Protein AF-A0A520HKD4-F1 (afdb_monomer_lite)

Sequence (124 aa):
VADKKALAEKKAAAAEKAIADKEAAEEKRIARANPERIWVQVAGGATESDLPKAWKAVKAKAPTVFAARSGWTTPLRATNRVLTGPFKTDAEARSFVNQLAKGGVSAFTFTSEPGQSVTRLPAK

Radius of gyration: 18.23 Å; chains: 1; bounding box: 62×30×32 Å

Foldseek 3Di:
DVVVVVVVVVVVVVVVVVVVVVLVVVLVVQLVVDAWFKWKFQFKAQDLVCQLVSVVVLCVLQVVLCVPWFWKWADDPRIITIIIDGDPDPVVRVVSQVSSVVSVTHMGMDTDHRSGPIGGNDND

Secondary structure (DSSP, 8-state):
-HHHHHHHHHHHHHHHHHHHHHHHHHHHHHHHH--SEEEEEEEEESSTTHHHHHHHHHHHHSHHHHTTPPEEEEEETTEEEEEEEEESSHHHHHHHHHHHHHTT---EEEEEPTT---EEP---

Structure (mmCIF, N/CA/C/O backbone):
data_AF-A0A520HKD4-F1
#
_entry.id   AF-A0A520HKD4-F1
#
loop_
_atom_site.group_PDB
_atom_site.id
_atom_site.type_symbol
_atom_site.label_atom_id
_atom_site.label_alt_id
_atom_site.label_comp_id
_atom_site.label_asym_id
_atom_site.label_entity_id
_atom_site.label_seq_id
_atom_site.pdbx_PDB_ins_code
_atom_site.Cartn_x
_atom_site.Cartn_y
_atom_site.Cartn_z
_atom_site.occupancy
_atom_site.B_iso_or_equiv
_atom_site.auth_seq_id
_atom_site.auth_comp_id
_atom_site.auth_asym_id
_atom_site.auth_atom_id
_atom_site.pdbx_PDB_model_num
ATOM 1 N N . VAL A 1 1 ? 49.878 0.198 -14.078 1.00 50.69 1 VAL A N 1
ATOM 2 C CA . VAL A 1 1 ? 48.624 0.851 -13.607 1.00 50.69 1 VAL A CA 1
ATOM 3 C C . VAL A 1 1 ? 47.363 0.236 -14.240 1.00 50.69 1 VAL A C 1
ATOM 5 O O . VAL A 1 1 ? 46.326 0.250 -13.594 1.00 50.69 1 VAL A O 1
ATOM 8 N N . ALA A 1 2 ? 47.444 -0.381 -15.429 1.00 54.50 2 ALA A N 1
ATOM 9 C CA . ALA A 1 2 ? 46.310 -1.038 -16.101 1.00 54.50 2 ALA A CA 1
ATOM 10 C C . ALA A 1 2 ? 45.731 -2.267 -15.355 1.00 54.50 2 ALA A C 1
ATOM 12 O O . ALA A 1 2 ? 44.514 -2.404 -15.257 1.00 54.50 2 ALA A O 1
ATOM 13 N N . ASP A 1 3 ? 46.580 -3.094 -14.737 1.00 55.31 3 ASP A N 1
ATOM 14 C CA . ASP A 1 3 ? 46.161 -4.331 -14.049 1.00 55.31 3 ASP A CA 1
ATOM 15 C C . ASP A 1 3 ? 45.226 -4.115 -12.845 1.00 55.31 3 ASP A C 1
ATOM 17 O O . ASP A 1 3 ? 44.273 -4.863 -12.629 1.00 55.31 3 ASP A O 1
ATOM 21 N N . LYS A 1 4 ? 45.436 -3.040 -12.073 1.00 56.12 4 LYS A N 1
ATOM 22 C CA . LYS A 1 4 ? 44.601 -2.733 -10.897 1.00 56.12 4 LYS A CA 1
ATOM 23 C C . LYS A 1 4 ? 43.184 -2.285 -11.272 1.00 56.12 4 LYS A C 1
ATOM 25 O O . LYS A 1 4 ? 42.269 -2.466 -10.473 1.00 56.12 4 LYS A O 1
ATOM 30 N N . LYS A 1 5 ? 42.992 -1.721 -12.469 1.00 57.16 5 LYS A N 1
ATOM 31 C CA . LYS A 1 5 ? 41.690 -1.219 -12.934 1.00 57.16 5 LYS A CA 1
ATOM 32 C C . LYS A 1 5 ? 40.796 -2.364 -13.429 1.00 57.16 5 LYS A C 1
ATOM 34 O O . LYS A 1 5 ? 39.645 -2.462 -13.015 1.00 57.16 5 LYS A O 1
ATOM 39 N N . ALA A 1 6 ? 41.371 -3.309 -14.177 1.00 61.00 6 ALA A N 1
ATOM 40 C CA . ALA A 1 6 ? 40.668 -4.505 -14.651 1.00 61.00 6 ALA A CA 1
ATOM 41 C C . ALA A 1 6 ? 40.207 -5.429 -13.505 1.00 61.00 6 ALA A C 1
ATOM 43 O O . ALA A 1 6 ? 39.146 -6.055 -13.578 1.00 61.00 6 ALA A O 1
ATOM 44 N N . LEU A 1 7 ? 40.981 -5.498 -12.416 1.00 59.69 7 LEU A N 1
ATOM 45 C CA . LEU A 1 7 ? 40.635 -6.308 -11.247 1.00 59.69 7 LEU A CA 1
ATOM 46 C C . LEU A 1 7 ? 39.501 -5.686 -10.412 1.00 59.69 7 LEU A C 1
ATOM 48 O O . LEU A 1 7 ? 38.710 -6.417 -9.817 1.00 59.69 7 LEU A O 1
ATOM 52 N N . ALA A 1 8 ? 39.389 -4.353 -10.396 1.00 60.97 8 ALA A N 1
ATOM 53 C CA . ALA A 1 8 ? 38.316 -3.633 -9.711 1.00 60.97 8 ALA A CA 1
ATOM 54 C C . ALA A 1 8 ? 36.965 -3.771 -10.439 1.00 60.97 8 ALA A C 1
ATOM 56 O O . ALA A 1 8 ? 35.954 -4.039 -9.792 1.00 60.97 8 ALA A O 1
ATOM 57 N N . GLU A 1 9 ? 36.951 -3.692 -11.774 1.00 61.50 9 GLU A N 1
ATOM 58 C CA . GLU A 1 9 ? 35.735 -3.874 -12.586 1.00 61.50 9 GLU A CA 1
ATOM 59 C C . GLU A 1 9 ? 35.178 -5.304 -12.496 1.00 61.50 9 GLU A C 1
ATOM 61 O O . GLU A 1 9 ? 33.974 -5.493 -12.316 1.00 61.50 9 GLU A O 1
ATOM 66 N N . LYS A 1 10 ? 36.042 -6.330 -12.501 1.00 65.00 10 LYS A N 1
ATOM 67 C CA . LYS A 1 10 ? 35.604 -7.721 -12.276 1.00 65.00 10 LYS A CA 1
ATOM 68 C C . LYS A 1 10 ? 35.019 -7.943 -10.880 1.00 65.00 10 LYS A C 1
ATOM 70 O O . LYS A 1 10 ? 34.08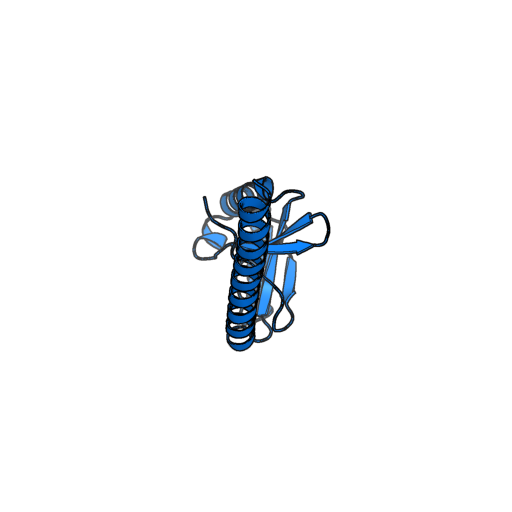2 -8.726 -10.732 1.00 65.00 10 LYS A O 1
ATOM 75 N N . LYS A 1 11 ? 35.547 -7.265 -9.856 1.00 62.56 11 LYS A N 1
ATOM 76 C CA . LYS A 1 11 ? 35.041 -7.377 -8.479 1.00 62.56 11 LYS A CA 1
ATOM 77 C C . LYS A 1 11 ? 33.708 -6.652 -8.290 1.00 62.56 11 LYS A C 1
ATOM 79 O O . LYS A 1 11 ? 32.849 -7.180 -7.592 1.00 62.56 11 LYS A O 1
ATOM 84 N N . ALA A 1 12 ? 33.519 -5.502 -8.939 1.00 62.25 12 ALA A N 1
ATOM 85 C CA . ALA A 1 12 ? 32.247 -4.782 -8.949 1.00 62.25 12 ALA A CA 1
ATOM 86 C C . ALA A 1 12 ? 31.152 -5.597 -9.655 1.00 62.25 12 ALA A C 1
ATOM 88 O O . ALA A 1 12 ? 30.104 -5.837 -9.067 1.00 62.25 12 ALA A O 1
ATOM 89 N N . ALA A 1 13 ? 31.437 -6.152 -10.838 1.00 63.12 13 ALA A N 1
ATOM 90 C CA . ALA A 1 13 ? 30.489 -6.998 -11.567 1.00 63.12 13 ALA A CA 1
ATOM 91 C C . ALA A 1 13 ? 30.135 -8.303 -10.822 1.00 63.12 13 ALA A C 1
ATOM 93 O O . ALA A 1 13 ? 29.005 -8.786 -10.904 1.00 63.12 13 ALA A O 1
ATOM 94 N N . ALA A 1 14 ? 31.084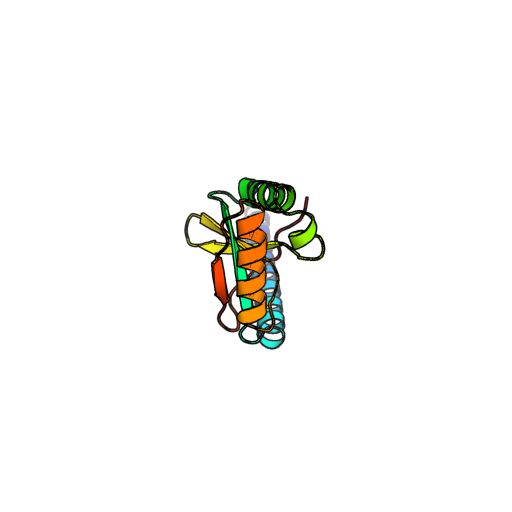 -8.886 -10.079 1.00 62.47 14 ALA A N 1
ATOM 95 C CA . ALA A 1 14 ? 30.833 -10.061 -9.243 1.00 62.47 14 ALA A CA 1
ATOM 96 C C . ALA A 1 14 ? 30.017 -9.725 -7.983 1.00 62.47 14 ALA A C 1
ATOM 98 O O . ALA A 1 14 ? 29.164 -10.516 -7.586 1.00 62.47 14 ALA A O 1
ATOM 99 N N . ALA A 1 15 ? 30.245 -8.557 -7.374 1.00 61.72 15 ALA A N 1
ATOM 100 C CA . ALA A 1 15 ? 29.448 -8.079 -6.249 1.00 61.72 15 ALA A CA 1
ATOM 101 C C . ALA A 1 15 ? 28.010 -7.760 -6.681 1.00 61.72 15 ALA A C 1
ATOM 103 O O . ALA A 1 15 ? 27.074 -8.181 -6.014 1.00 61.72 15 ALA A O 1
ATOM 104 N N . GLU A 1 16 ? 27.826 -7.114 -7.832 1.00 57.91 16 GLU A N 1
ATOM 105 C CA . GLU A 1 16 ? 26.507 -6.784 -8.380 1.00 57.91 16 GLU A CA 1
ATOM 106 C C . GLU A 1 16 ? 25.713 -8.046 -8.751 1.00 57.91 16 GLU A C 1
ATOM 108 O O . GLU A 1 16 ? 24.546 -8.173 -8.391 1.00 57.91 16 GLU A O 1
ATOM 113 N N . LYS A 1 17 ? 26.366 -9.052 -9.354 1.00 59.06 17 LYS A N 1
ATOM 114 C CA . LYS A 1 17 ? 25.752 -10.370 -9.599 1.00 59.06 17 LYS A CA 1
ATOM 115 C C . LYS A 1 17 ? 25.420 -11.122 -8.312 1.00 59.06 17 LYS A C 1
ATOM 117 O O . LYS A 1 17 ? 24.398 -11.791 -8.269 1.00 59.06 17 LYS A O 1
ATOM 122 N N . ALA A 1 18 ? 26.250 -11.031 -7.274 1.00 61.75 18 ALA A N 1
ATOM 123 C CA . ALA A 1 18 ? 25.981 -11.685 -5.993 1.00 61.75 18 ALA A CA 1
ATOM 124 C C . ALA A 1 18 ? 24.855 -10.997 -5.204 1.00 61.75 18 ALA A C 1
ATOM 126 O O . ALA A 1 18 ? 24.135 -11.666 -4.467 1.00 61.75 18 ALA A O 1
ATOM 127 N N . ILE A 1 19 ? 24.695 -9.680 -5.354 1.00 59.75 19 ILE A N 1
ATOM 128 C CA . ILE A 1 19 ? 23.571 -8.930 -4.785 1.00 59.75 19 ILE A CA 1
ATOM 129 C C . ILE A 1 19 ? 22.297 -9.283 -5.556 1.00 59.75 19 ILE A C 1
ATOM 131 O O . ILE A 1 19 ? 21.342 -9.722 -4.930 1.00 59.75 19 ILE A O 1
ATOM 135 N N . ALA A 1 20 ? 22.327 -9.256 -6.890 1.00 57.41 20 ALA A N 1
ATOM 136 C CA . ALA A 1 20 ? 21.191 -9.640 -7.725 1.00 57.41 20 ALA A CA 1
ATOM 137 C C . ALA A 1 20 ? 20.770 -11.112 -7.541 1.00 57.41 20 ALA A C 1
ATOM 139 O O . ALA A 1 20 ? 19.582 -11.410 -7.521 1.00 57.41 20 ALA A O 1
ATOM 140 N N . ASP A 1 21 ? 21.712 -12.044 -7.367 1.00 56.53 21 ASP A N 1
ATOM 141 C CA . ASP A 1 21 ? 21.402 -13.459 -7.112 1.00 56.53 21 ASP A CA 1
ATOM 142 C C . ASP A 1 21 ? 20.850 -13.676 -5.697 1.00 56.53 21 ASP A C 1
ATOM 144 O O . ASP A 1 21 ? 19.920 -14.456 -5.509 1.00 56.53 21 ASP A O 1
ATOM 148 N N . LYS A 1 22 ? 21.341 -12.926 -4.701 1.00 56.41 22 LYS A N 1
ATOM 149 C CA . LYS A 1 22 ? 20.747 -12.925 -3.358 1.00 56.41 22 LYS A CA 1
ATOM 150 C 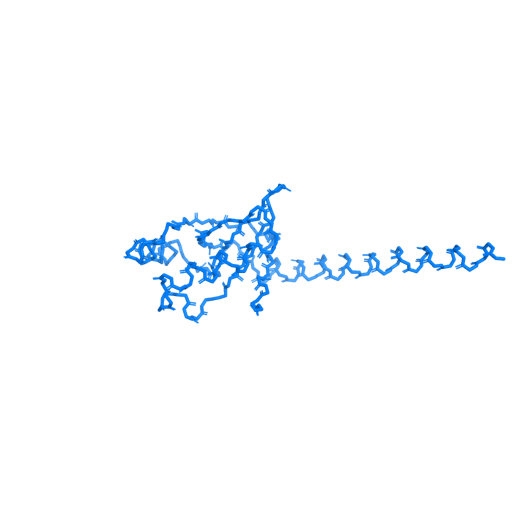C . LYS A 1 22 ? 19.361 -12.299 -3.345 1.00 56.41 22 LYS A C 1
ATOM 152 O O . LYS A 1 22 ? 18.486 -12.846 -2.685 1.00 56.41 22 LYS A O 1
ATOM 157 N N . GLU A 1 23 ? 19.144 -11.213 -4.075 1.00 54.97 23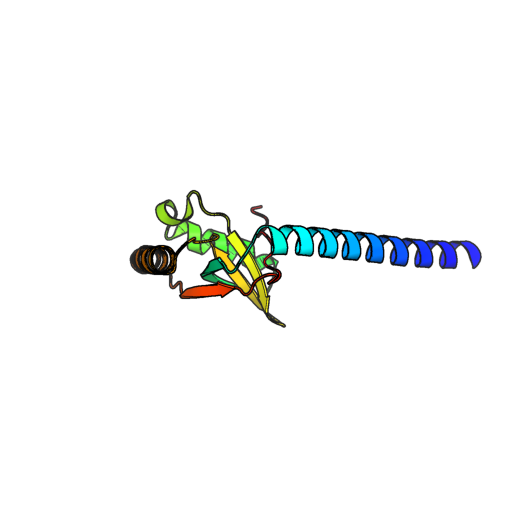 GLU A N 1
ATOM 158 C CA . GLU A 1 23 ? 17.831 -10.585 -4.223 1.00 54.97 23 GLU A CA 1
ATOM 159 C C . GLU A 1 23 ? 16.864 -11.500 -4.976 1.00 54.97 23 GLU A C 1
ATOM 161 O O . GLU A 1 23 ? 15.747 -11.683 -4.515 1.00 54.97 23 GLU A O 1
ATOM 166 N N . ALA A 1 24 ? 17.311 -12.193 -6.026 1.00 54.00 24 ALA A N 1
ATOM 167 C CA . ALA A 1 24 ? 16.497 -13.153 -6.770 1.00 54.00 24 ALA A CA 1
ATOM 168 C C . ALA A 1 24 ? 16.220 -14.448 -5.983 1.00 54.00 24 ALA A C 1
ATOM 170 O O . ALA A 1 24 ? 15.140 -15.034 -6.088 1.00 54.00 24 ALA A O 1
ATOM 171 N N . ALA A 1 25 ? 17.182 -14.932 -5.194 1.00 57.50 25 ALA A N 1
ATOM 172 C CA . ALA A 1 25 ? 16.995 -16.081 -4.313 1.00 57.50 25 ALA A CA 1
ATOM 173 C C . ALA A 1 25 ? 16.058 -15.735 -3.153 1.00 57.50 25 ALA A C 1
ATOM 175 O O . ALA A 1 25 ? 15.227 -16.562 -2.774 1.00 57.50 25 ALA A O 1
ATOM 176 N N . GLU A 1 26 ? 16.151 -14.515 -2.628 1.00 56.75 26 GLU A N 1
ATOM 177 C CA . GLU A 1 26 ? 15.231 -14.008 -1.622 1.00 56.75 26 GLU A CA 1
ATOM 178 C C . GLU A 1 26 ? 13.849 -13.743 -2.225 1.00 56.75 26 GLU A C 1
ATOM 180 O O . GLU A 1 26 ? 12.870 -14.187 -1.645 1.00 56.75 26 GLU A O 1
ATOM 185 N N . GLU A 1 27 ? 13.735 -13.190 -3.434 1.00 53.47 27 GLU A N 1
ATOM 186 C CA . GLU A 1 27 ? 12.473 -13.075 -4.178 1.00 53.47 27 GLU A CA 1
ATOM 187 C C . GLU A 1 27 ? 11.843 -14.435 -4.449 1.00 53.47 27 GLU A C 1
ATOM 189 O O . GLU A 1 27 ? 10.641 -14.585 -4.285 1.00 53.47 27 GLU A O 1
ATOM 194 N N . LYS A 1 28 ? 12.619 -15.466 -4.798 1.00 50.69 28 LYS A N 1
ATOM 195 C CA . LYS A 1 28 ? 12.096 -16.831 -4.978 1.00 50.69 28 LYS A CA 1
ATOM 196 C C . LYS A 1 28 ? 11.659 -17.466 -3.660 1.00 50.69 28 LYS A C 1
ATOM 198 O O . LYS A 1 28 ? 10.682 -18.220 -3.636 1.00 50.69 28 LYS A O 1
ATOM 203 N N . ARG A 1 29 ? 12.349 -17.163 -2.557 1.00 56.16 29 ARG A N 1
ATOM 204 C CA . ARG A 1 29 ? 11.962 -17.592 -1.204 1.00 56.16 29 ARG A CA 1
ATOM 205 C C . ARG A 1 29 ? 10.695 -16.862 -0.748 1.00 56.16 29 ARG A C 1
ATOM 207 O O . ARG A 1 29 ? 9.783 -17.495 -0.225 1.00 56.16 29 ARG A O 1
ATOM 214 N N . ILE A 1 30 ? 10.602 -15.566 -1.033 1.00 52.72 30 ILE A N 1
ATOM 215 C CA . ILE A 1 30 ? 9.452 -14.693 -0.795 1.00 52.72 30 ILE A CA 1
ATOM 216 C C . ILE A 1 30 ? 8.285 -15.110 -1.690 1.00 52.72 30 ILE A C 1
ATOM 218 O O . ILE A 1 30 ? 7.179 -15.160 -1.186 1.00 52.72 30 ILE A O 1
ATOM 222 N N . ALA A 1 31 ? 8.486 -15.499 -2.947 1.00 50.53 31 ALA A N 1
ATOM 223 C CA . ALA A 1 31 ? 7.435 -15.966 -3.852 1.00 50.53 31 ALA A CA 1
ATOM 224 C C . ALA A 1 31 ? 6.867 -17.324 -3.417 1.00 50.53 31 ALA A C 1
ATOM 226 O O . ALA A 1 31 ? 5.656 -17.517 -3.416 1.00 50.53 31 ALA A O 1
ATOM 227 N N . ARG A 1 32 ? 7.721 -18.255 -2.962 1.00 51.75 32 ARG A N 1
ATOM 228 C CA . ARG A 1 32 ? 7.255 -19.518 -2.355 1.00 51.75 32 ARG A CA 1
ATOM 229 C C . ARG A 1 32 ? 6.579 -19.310 -1.001 1.00 51.75 32 ARG A C 1
ATOM 231 O O . ARG A 1 32 ? 5.700 -20.087 -0.648 1.00 51.75 32 ARG A O 1
ATOM 238 N N . ALA A 1 33 ? 6.973 -18.282 -0.253 1.00 51.97 33 ALA A N 1
ATOM 239 C CA . ALA A 1 33 ? 6.359 -17.935 1.026 1.00 51.97 33 ALA A CA 1
ATOM 240 C C . ALA A 1 33 ? 5.122 -17.027 0.885 1.00 51.97 33 ALA A C 1
ATOM 242 O O . ALA A 1 33 ? 4.303 -16.971 1.803 1.00 51.97 33 ALA A O 1
ATOM 243 N N . ASN A 1 34 ? 4.953 -16.321 -0.237 1.00 52.69 34 ASN A N 1
ATOM 244 C CA . ASN A 1 34 ? 3.872 -15.375 -0.507 1.00 52.69 34 ASN A CA 1
ATOM 245 C C . ASN A 1 34 ? 3.065 -15.816 -1.744 1.00 52.69 34 ASN A C 1
ATOM 247 O O . ASN A 1 34 ? 3.242 -15.242 -2.818 1.00 52.69 34 ASN A O 1
ATOM 251 N N . PRO A 1 35 ? 2.163 -16.812 -1.593 1.00 54.91 35 PRO A N 1
ATOM 252 C CA . PRO A 1 35 ? 1.080 -17.048 -2.563 1.00 54.91 35 PRO A CA 1
ATOM 253 C C . PRO A 1 35 ? 0.229 -15.780 -2.713 1.00 54.91 35 PRO A C 1
ATOM 255 O O . PRO A 1 35 ? 0.307 -14.959 -1.811 1.00 54.91 35 PRO A O 1
ATOM 258 N N . GLU A 1 36 ? -0.561 -15.620 -3.784 1.00 63.22 36 GLU A N 1
ATOM 259 C CA . GLU A 1 36 ? -1.427 -14.445 -4.052 1.00 63.22 36 GLU A CA 1
ATOM 260 C C . GLU A 1 36 ? -1.887 -13.729 -2.777 1.00 63.22 36 GLU A C 1
ATOM 262 O O . GLU A 1 36 ? -2.628 -14.281 -1.956 1.00 63.22 36 GLU A O 1
ATOM 267 N N . ARG A 1 37 ? -1.389 -12.503 -2.575 1.00 74.25 37 ARG A N 1
ATOM 268 C CA . ARG A 1 37 ? -1.681 -11.727 -1.367 1.00 74.25 37 ARG A CA 1
ATOM 269 C C . ARG A 1 37 ? -2.408 -10.465 -1.725 1.00 74.25 37 ARG A C 1
ATOM 271 O O . ARG A 1 37 ? -2.126 -9.804 -2.720 1.00 74.25 37 ARG A O 1
ATOM 278 N N . ILE A 1 38 ? -3.320 -10.111 -0.841 1.00 81.06 38 ILE A N 1
ATOM 279 C CA . ILE A 1 38 ? -4.070 -8.882 -0.958 1.00 81.06 38 ILE A CA 1
ATOM 280 C C . ILE A 1 38 ? -3.341 -7.849 -0.121 1.00 81.06 38 ILE A C 1
ATOM 282 O O . ILE A 1 38 ? -3.008 -8.076 1.036 1.00 81.06 38 ILE A O 1
ATOM 286 N N . TRP A 1 39 ? -3.071 -6.713 -0.721 1.00 85.12 39 TRP A N 1
ATOM 287 C CA . TRP A 1 39 ? -2.428 -5.566 -0.119 1.00 85.12 39 TRP A CA 1
ATOM 288 C C . TRP A 1 39 ? -3.417 -4.416 -0.112 1.00 85.12 39 TRP A C 1
ATOM 290 O O . TRP A 1 39 ? -4.430 -4.426 -0.812 1.00 85.12 39 TRP A O 1
ATOM 300 N N . VAL A 1 40 ? -3.119 -3.392 0.673 1.00 87.50 40 VAL A N 1
ATOM 301 C CA . VAL A 1 40 ? -3.856 -2.136 0.594 1.00 87.50 40 VAL A CA 1
ATOM 302 C C . VAL A 1 40 ? -2.885 -1.030 0.204 1.00 87.50 40 VAL A C 1
ATOM 304 O O . VAL A 1 40 ? -1.931 -0.759 0.924 1.00 87.50 40 VAL A O 1
ATOM 307 N N . GLN A 1 41 ? -3.096 -0.397 -0.946 1.00 86.62 41 GLN A N 1
ATOM 308 C CA . GLN A 1 41 ? -2.375 0.801 -1.351 1.00 86.62 41 GLN A CA 1
ATOM 309 C C . GLN A 1 41 ? -2.895 1.985 -0.548 1.00 86.62 41 GLN A C 1
ATOM 311 O O . GLN A 1 41 ? -4.065 2.330 -0.652 1.00 86.62 41 GLN A O 1
ATOM 316 N N . VAL A 1 42 ? -2.026 2.617 0.237 1.00 85.06 42 VAL A N 1
ATOM 317 C CA . VAL A 1 42 ? -2.407 3.730 1.122 1.00 85.06 42 VAL A CA 1
ATOM 318 C C . VAL A 1 42 ? -1.789 5.060 0.714 1.00 85.06 42 VAL A C 1
ATOM 320 O O . VAL A 1 42 ? -2.243 6.110 1.154 1.00 85.06 42 VAL A O 1
ATOM 323 N N . ALA A 1 43 ? -0.742 5.021 -0.111 1.00 81.94 43 ALA A N 1
ATOM 324 C CA . ALA A 1 43 ? -0.112 6.197 -0.696 1.00 81.94 43 ALA A CA 1
ATOM 325 C C . ALA A 1 43 ? 0.748 5.811 -1.910 1.00 81.94 43 ALA A C 1
ATOM 327 O O . ALA A 1 43 ? 0.910 4.638 -2.243 1.00 81.94 43 ALA A O 1
ATOM 328 N N . GLY A 1 44 ? 1.319 6.814 -2.568 1.00 77.12 44 GLY A N 1
ATOM 329 C CA . GLY A 1 44 ? 2.406 6.673 -3.530 1.00 77.12 44 GLY A CA 1
ATOM 330 C C . GLY A 1 44 ? 3.327 7.886 -3.432 1.00 77.12 44 GLY A C 1
ATOM 331 O O . GLY A 1 44 ? 2.883 8.962 -3.034 1.00 77.12 44 GLY A O 1
ATOM 332 N N . GLY A 1 45 ? 4.603 7.703 -3.745 1.00 71.81 45 GLY A N 1
ATOM 333 C CA . GLY A 1 45 ? 5.617 8.752 -3.750 1.00 71.81 45 GLY A CA 1
ATOM 334 C C . GLY A 1 45 ? 6.344 8.788 -5.087 1.00 71.81 45 GLY A C 1
ATOM 335 O O . GLY A 1 45 ? 6.610 7.746 -5.680 1.00 71.81 45 GLY A O 1
ATOM 336 N N . ALA A 1 46 ? 6.678 9.983 -5.569 1.00 71.00 46 ALA A N 1
ATOM 337 C CA . ALA A 1 46 ? 7.502 10.134 -6.767 1.00 71.00 46 ALA A CA 1
ATOM 338 C C . ALA A 1 46 ? 8.968 9.744 -6.511 1.00 71.00 46 ALA A C 1
ATOM 340 O O . ALA A 1 46 ? 9.635 9.247 -7.410 1.00 71.00 46 ALA A O 1
ATOM 341 N N . THR A 1 47 ? 9.455 9.909 -5.276 1.00 66.62 47 THR A N 1
ATOM 342 C CA . THR A 1 47 ? 10.827 9.565 -4.883 1.00 66.62 47 THR A CA 1
ATOM 343 C C . THR A 1 47 ? 10.849 8.603 -3.697 1.00 66.62 47 THR A C 1
ATOM 345 O O . THR A 1 47 ? 9.922 8.577 -2.885 1.00 66.62 47 THR A O 1
ATOM 348 N N . GLU A 1 48 ? 11.921 7.817 -3.562 1.00 65.62 48 GLU A N 1
ATOM 349 C CA . GLU A 1 48 ? 12.117 6.930 -2.405 1.00 65.62 48 GLU A CA 1
ATOM 350 C C . GLU A 1 48 ? 12.182 7.684 -1.073 1.00 65.62 48 GLU A C 1
ATOM 352 O O . GLU A 1 48 ? 11.734 7.167 -0.054 1.00 65.62 48 GLU A O 1
ATOM 357 N N . SER A 1 49 ? 12.661 8.930 -1.079 1.00 71.38 49 SER A N 1
ATOM 358 C CA . SER A 1 49 ? 12.701 9.800 0.103 1.00 71.38 49 SER A CA 1
ATOM 359 C C . SER A 1 49 ? 11.311 10.239 0.573 1.00 71.38 49 SER A C 1
ATOM 361 O O . SER A 1 49 ? 11.111 10.497 1.764 1.00 71.38 49 SER A O 1
ATOM 363 N N . ASP A 1 50 ? 10.341 10.313 -0.340 1.00 74.06 50 ASP A N 1
ATOM 364 C CA . ASP A 1 50 ? 8.957 10.655 -0.014 1.00 74.06 50 ASP A CA 1
ATOM 365 C C . ASP A 1 50 ? 8.141 9.443 0.427 1.00 74.06 50 ASP A C 1
ATOM 367 O O . ASP A 1 50 ? 7.145 9.614 1.120 1.00 74.06 50 ASP A O 1
ATOM 371 N N . LEU A 1 51 ? 8.568 8.217 0.118 1.00 75.00 51 LEU A N 1
ATOM 372 C CA . LEU A 1 51 ? 7.881 7.003 0.562 1.00 75.00 51 LEU A CA 1
ATOM 373 C C . LEU A 1 51 ? 7.725 6.891 2.087 1.00 75.00 51 LEU A C 1
ATOM 375 O O . LEU A 1 51 ? 6.592 6.712 2.546 1.00 75.00 51 LEU A O 1
ATOM 379 N N . PRO A 1 52 ? 8.790 7.017 2.909 1.00 75.62 52 PRO A N 1
ATOM 380 C CA . PRO A 1 52 ? 8.657 6.953 4.360 1.00 75.62 52 PRO A CA 1
ATOM 381 C C . PRO A 1 52 ? 7.896 8.155 4.921 1.00 75.62 52 PRO A C 1
ATOM 383 O O . PRO A 1 52 ? 7.193 8.001 5.919 1.00 75.62 52 PRO A O 1
ATOM 386 N N . LYS A 1 53 ? 7.974 9.331 4.282 1.00 78.81 53 LYS A N 1
ATOM 387 C CA . LYS A 1 53 ? 7.185 10.509 4.678 1.00 78.81 53 LYS A CA 1
ATOM 388 C C . LYS A 1 53 ? 5.704 10.313 4.394 1.00 78.81 53 LYS A C 1
ATOM 390 O O . LYS A 1 53 ? 4.895 10.526 5.291 1.00 78.81 53 LYS A O 1
ATOM 395 N N . ALA A 1 54 ? 5.361 9.866 3.189 1.00 79.88 54 ALA A N 1
ATOM 396 C CA . ALA A 1 54 ? 4.004 9.533 2.793 1.00 79.88 54 ALA A CA 1
ATOM 397 C C . ALA A 1 54 ? 3.448 8.484 3.753 1.00 79.88 54 ALA A C 1
ATOM 399 O O . ALA A 1 54 ? 2.440 8.744 4.396 1.00 79.88 54 ALA A O 1
ATOM 400 N N . TRP A 1 55 ? 4.167 7.375 3.967 1.00 80.81 55 TRP A N 1
ATOM 401 C CA . TRP A 1 55 ? 3.798 6.343 4.937 1.00 80.81 55 TRP A CA 1
ATOM 402 C C . TRP A 1 55 ? 3.582 6.893 6.352 1.00 80.81 55 TRP A C 1
ATOM 404 O O . TRP A 1 55 ? 2.552 6.607 6.959 1.00 80.81 55 TRP A O 1
ATOM 414 N N . LYS A 1 56 ? 4.512 7.702 6.881 1.00 80.38 56 LYS A N 1
ATOM 415 C CA . LYS A 1 56 ? 4.365 8.338 8.200 1.00 80.38 56 LYS A CA 1
ATOM 416 C C . LYS A 1 56 ? 3.159 9.269 8.251 1.00 80.38 56 LYS A C 1
ATOM 418 O O . LYS A 1 56 ? 2.458 9.247 9.252 1.00 80.38 56 LYS A O 1
ATOM 423 N N . ALA A 1 57 ? 2.885 10.039 7.199 1.00 80.88 57 ALA A N 1
ATOM 424 C CA . ALA A 1 57 ? 1.719 10.913 7.129 1.00 80.88 57 ALA A CA 1
ATOM 425 C C . ALA A 1 57 ? 0.417 10.102 7.145 1.00 80.88 57 ALA A C 1
ATOM 427 O O . ALA A 1 57 ? -0.497 10.422 7.904 1.00 80.88 57 ALA A O 1
ATOM 428 N N . VAL A 1 58 ? 0.352 9.003 6.385 1.00 79.75 58 VAL A N 1
ATOM 429 C CA . VAL A 1 58 ? -0.821 8.122 6.397 1.00 79.75 58 VAL A CA 1
ATOM 430 C C . VAL A 1 58 ? -0.991 7.434 7.752 1.00 79.75 58 VAL A C 1
ATOM 432 O O . VAL A 1 58 ? -2.088 7.392 8.310 1.00 79.75 58 VAL A O 1
ATOM 435 N N . LYS A 1 59 ? 0.118 6.955 8.325 1.00 78.94 59 LYS A N 1
ATOM 436 C CA . LYS A 1 59 ? 0.160 6.357 9.659 1.00 78.94 59 LYS A CA 1
ATOM 437 C C . LYS A 1 59 ? -0.236 7.357 10.739 1.00 78.94 59 LYS A C 1
ATOM 439 O O . LYS A 1 59 ? -0.926 6.971 11.665 1.00 78.94 59 LYS A O 1
ATOM 444 N N . ALA A 1 60 ? 0.142 8.625 10.619 1.00 81.50 60 ALA A N 1
ATOM 445 C CA . ALA A 1 60 ? -0.244 9.673 11.558 1.00 81.50 60 ALA A CA 1
ATOM 446 C C . ALA A 1 60 ? -1.743 9.994 11.493 1.00 81.50 60 ALA A C 1
ATOM 448 O O . ALA A 1 60 ? -2.327 10.337 12.516 1.00 81.50 60 ALA A O 1
ATOM 449 N N . LYS A 1 61 ? -2.381 9.840 10.325 1.00 79.38 61 LYS A N 1
ATOM 450 C CA . LYS A 1 61 ? -3.837 9.994 10.189 1.00 79.38 61 LYS A CA 1
ATOM 451 C C . LYS A 1 61 ? -4.631 8.825 10.769 1.00 79.38 61 LYS A C 1
ATOM 453 O O . LYS A 1 61 ? -5.718 9.033 11.296 1.00 79.38 61 LYS A O 1
ATOM 458 N N . ALA A 1 62 ? -4.099 7.606 10.687 1.00 75.12 62 ALA A N 1
ATOM 459 C CA . ALA A 1 62 ? -4.769 6.410 11.199 1.00 75.12 62 ALA A CA 1
ATOM 460 C C . ALA A 1 62 ? -3.827 5.510 12.033 1.00 75.12 62 ALA A C 1
ATOM 462 O O . ALA A 1 62 ? -3.631 4.335 11.706 1.00 75.12 62 ALA A O 1
ATOM 463 N N . PRO A 1 63 ? -3.231 6.022 13.127 1.00 73.75 63 PRO A N 1
ATOM 464 C CA . PRO A 1 63 ? -2.157 5.332 13.842 1.00 73.75 63 PRO A CA 1
ATOM 465 C C . PRO A 1 63 ? -2.628 4.034 14.486 1.00 73.75 63 PRO A C 1
ATOM 467 O O . PRO A 1 63 ? -1.877 3.066 14.502 1.00 73.75 63 PRO A O 1
ATOM 470 N N . THR A 1 64 ? -3.879 3.986 14.941 1.00 73.31 64 THR A N 1
ATOM 471 C CA . THR A 1 64 ? -4.546 2.795 15.487 1.00 73.31 64 THR A CA 1
ATOM 472 C C . THR A 1 64 ? -4.722 1.694 14.445 1.00 73.31 64 THR A C 1
ATOM 474 O O . THR A 1 64 ? -4.506 0.525 14.746 1.00 73.31 64 THR A O 1
ATOM 477 N N . VAL A 1 65 ? -5.047 2.063 13.205 1.00 73.62 65 VAL A N 1
ATOM 478 C CA . VAL A 1 65 ? -5.255 1.128 12.088 1.00 73.62 65 VAL A CA 1
ATOM 479 C C . VAL A 1 65 ? -3.910 0.582 11.585 1.00 73.62 65 VAL A C 1
ATOM 481 O O . VAL A 1 65 ? -3.764 -0.604 11.301 1.00 73.62 65 VAL A O 1
ATOM 484 N N . PHE A 1 66 ? -2.878 1.428 11.551 1.00 70.50 66 PHE A N 1
ATOM 485 C CA . PHE A 1 66 ? -1.531 1.063 11.102 1.00 70.50 66 PHE A CA 1
ATOM 486 C C . PHE A 1 66 ? -0.596 0.534 12.205 1.00 70.50 66 PHE A C 1
ATOM 488 O O . PHE A 1 66 ? 0.532 0.148 11.891 1.00 70.50 66 PHE A O 1
ATOM 495 N N . ALA A 1 67 ? -1.006 0.519 13.479 1.00 60.12 67 ALA A N 1
ATOM 496 C CA . ALA A 1 67 ? -0.119 0.310 14.634 1.00 60.12 67 ALA A CA 1
ATOM 497 C C . ALA A 1 67 ? 0.746 -0.958 14.532 1.00 60.12 67 ALA A C 1
ATOM 499 O O . ALA A 1 67 ? 1.944 -0.906 14.807 1.00 60.12 67 ALA A O 1
ATOM 500 N N . ALA A 1 68 ? 0.163 -2.065 14.065 1.00 63.47 68 ALA A N 1
ATOM 501 C CA . ALA A 1 68 ? 0.838 -3.356 13.920 1.00 63.47 68 ALA A CA 1
ATOM 502 C C . ALA A 1 68 ? 1.223 -3.702 12.468 1.00 63.47 68 ALA A C 1
ATOM 504 O O . ALA A 1 68 ? 1.783 -4.767 12.203 1.00 63.47 68 ALA A O 1
ATOM 505 N N . ARG A 1 69 ? 0.907 -2.835 11.498 1.00 70.12 69 ARG A N 1
ATOM 506 C CA . ARG A 1 69 ? 1.099 -3.131 10.074 1.00 70.12 69 ARG A CA 1
ATOM 507 C C . ARG A 1 69 ? 2.408 -2.525 9.577 1.00 70.12 69 ARG A C 1
ATOM 509 O O . ARG A 1 69 ? 2.722 -1.361 9.818 1.00 70.12 69 ARG A O 1
ATOM 516 N N . SER A 1 70 ? 3.181 -3.340 8.864 1.00 71.25 70 SER A N 1
ATOM 517 C CA . SER A 1 70 ? 4.373 -2.871 8.157 1.00 71.25 70 SER A CA 1
ATOM 518 C C . SER A 1 70 ? 3.978 -2.207 6.840 1.00 71.25 70 SER A C 1
ATOM 520 O O . SER A 1 70 ? 3.083 -2.697 6.147 1.00 71.25 70 SER A O 1
ATOM 522 N N . GLY A 1 71 ? 4.669 -1.114 6.518 1.00 78.56 71 GLY A N 1
ATOM 523 C CA . GLY A 1 71 ? 4.619 -0.481 5.207 1.00 78.56 71 GLY A CA 1
ATOM 524 C C . GLY A 1 71 ? 5.489 -1.249 4.222 1.00 78.56 71 GLY A C 1
ATOM 525 O O . GLY A 1 71 ? 6.575 -1.728 4.559 1.00 78.56 71 GLY A O 1
ATOM 526 N N . TRP A 1 72 ? 4.993 -1.367 3.008 1.00 81.44 72 TRP A N 1
ATOM 527 C CA . TRP A 1 72 ? 5.622 -2.041 1.889 1.00 81.44 72 TRP A CA 1
ATOM 528 C C . TRP A 1 72 ? 5.626 -1.097 0.698 1.00 81.44 72 TRP A C 1
ATOM 530 O O . TRP A 1 72 ? 4.813 -0.178 0.629 1.00 81.44 72 TRP A O 1
ATOM 540 N N . THR A 1 73 ? 6.551 -1.290 -0.226 1.00 78.44 73 THR A N 1
ATOM 541 C CA . THR A 1 73 ? 6.645 -0.487 -1.434 1.00 78.44 73 THR A CA 1
ATOM 542 C C . THR A 1 73 ? 6.857 -1.356 -2.652 1.00 78.44 73 THR A C 1
ATOM 544 O O . THR A 1 73 ? 7.559 -2.360 -2.591 1.00 78.44 73 THR A O 1
ATOM 547 N N . THR A 1 74 ? 6.242 -0.963 -3.759 1.00 78.25 74 THR A N 1
ATOM 548 C CA . THR A 1 74 ? 6.488 -1.566 -5.069 1.00 78.25 74 THR A CA 1
ATOM 549 C C . THR A 1 74 ? 6.842 -0.460 -6.061 1.00 78.25 74 THR A C 1
ATOM 551 O O . THR A 1 74 ? 6.137 0.559 -6.114 1.00 78.25 74 THR A O 1
ATOM 554 N N . PRO A 1 75 ? 7.911 -0.628 -6.854 1.00 74.62 75 PRO A N 1
ATOM 555 C CA . PRO A 1 75 ? 8.260 0.326 -7.892 1.00 74.62 75 PRO A CA 1
ATOM 556 C C . PRO A 1 75 ? 7.227 0.288 -9.023 1.00 74.62 75 PRO A C 1
ATOM 558 O O . PRO A 1 75 ? 6.736 -0.768 -9.421 1.00 74.62 75 PRO A O 1
ATOM 561 N N . LEU A 1 76 ? 6.888 1.461 -9.548 1.00 65.19 76 LEU A N 1
ATOM 562 C CA . LEU A 1 76 ? 6.016 1.666 -10.698 1.00 65.19 76 LEU A CA 1
ATOM 563 C C . LEU A 1 76 ? 6.687 2.645 -11.669 1.00 65.19 76 LEU A C 1
ATOM 565 O O . LEU A 1 76 ? 6.348 3.830 -11.701 1.00 65.19 76 LEU A O 1
ATOM 569 N N . ARG A 1 77 ? 7.609 2.127 -12.490 1.00 67.25 77 ARG A N 1
ATOM 570 C CA . ARG A 1 77 ? 8.383 2.861 -13.512 1.00 67.25 77 ARG A CA 1
ATOM 571 C C . ARG A 1 77 ? 9.095 4.116 -12.983 1.00 67.25 77 ARG A C 1
ATOM 573 O O . ARG A 1 77 ? 10.291 4.064 -12.751 1.00 67.25 77 ARG A O 1
ATOM 580 N N . ALA A 1 78 ? 8.370 5.223 -12.827 1.00 64.56 78 ALA A N 1
ATOM 581 C CA . ALA A 1 78 ? 8.869 6.526 -12.379 1.00 64.56 78 ALA A CA 1
ATOM 582 C C . ALA A 1 78 ? 8.359 6.944 -10.987 1.00 64.56 78 ALA A C 1
ATOM 584 O O . ALA A 1 78 ? 8.725 7.999 -10.485 1.00 64.56 78 ALA A O 1
ATOM 585 N N . THR A 1 79 ? 7.480 6.154 -10.374 1.00 69.81 79 THR A N 1
ATOM 586 C CA . THR A 1 79 ? 6.928 6.420 -9.041 1.00 69.81 79 THR A CA 1
ATOM 587 C C . THR A 1 79 ? 6.951 5.143 -8.222 1.00 69.81 79 THR A C 1
ATOM 589 O O . THR A 1 79 ? 7.100 4.051 -8.756 1.00 69.81 79 THR A O 1
ATOM 592 N N . ASN A 1 80 ? 6.783 5.263 -6.920 1.00 79.62 80 ASN A N 1
ATOM 593 C CA . ASN A 1 80 ? 6.777 4.154 -5.989 1.00 79.62 80 ASN A CA 1
ATOM 594 C C . ASN A 1 80 ? 5.422 4.120 -5.275 1.00 79.62 80 ASN A C 1
ATOM 596 O O . ASN A 1 80 ? 4.925 5.151 -4.821 1.00 79.62 80 ASN A O 1
ATOM 600 N N . ARG A 1 81 ? 4.791 2.949 -5.175 1.00 83.56 81 ARG A N 1
ATOM 601 C CA . ARG A 1 81 ? 3.515 2.795 -4.457 1.00 83.56 81 ARG A CA 1
ATOM 602 C C . ARG A 1 81 ? 3.771 2.300 -3.053 1.00 83.56 81 ARG A C 1
ATOM 604 O O . ARG A 1 81 ? 4.519 1.350 -2.879 1.00 83.56 81 ARG A O 1
ATOM 611 N N . VAL A 1 82 ? 3.077 2.880 -2.082 1.00 84.75 82 VAL A N 1
ATOM 612 C CA . VAL A 1 82 ? 3.101 2.448 -0.687 1.00 84.75 82 VAL A CA 1
ATOM 613 C C . VAL A 1 82 ? 1.896 1.561 -0.409 1.00 84.75 82 VAL A C 1
ATOM 615 O O . VAL A 1 82 ? 0.740 1.986 -0.495 1.00 84.75 82 VAL A O 1
ATOM 618 N N . LEU A 1 83 ? 2.192 0.326 -0.040 1.00 86.31 83 LEU A N 1
ATOM 619 C CA . LEU A 1 83 ? 1.256 -0.716 0.333 1.00 86.31 83 LEU A CA 1
ATOM 620 C C . LEU A 1 83 ? 1.342 -0.974 1.847 1.00 86.31 83 LEU A C 1
ATOM 622 O O . LEU A 1 83 ? 2.359 -0.714 2.485 1.00 86.31 83 LEU A O 1
ATOM 626 N N . THR A 1 84 ? 0.288 -1.512 2.446 1.00 83.44 84 THR A N 1
ATOM 627 C CA . THR A 1 84 ? 0.278 -1.963 3.843 1.00 83.44 84 THR A CA 1
ATOM 628 C C . THR A 1 84 ? -0.179 -3.396 3.932 1.00 83.44 84 THR A C 1
ATOM 630 O O . THR A 1 84 ? -1.208 -3.736 3.357 1.00 83.44 84 THR A O 1
ATOM 633 N N . GLY A 1 85 ? 0.583 -4.181 4.699 1.00 68.56 85 GLY A N 1
ATOM 634 C CA . GLY A 1 85 ? 0.269 -5.546 5.106 1.00 68.56 85 GLY A CA 1
ATOM 635 C C . GLY A 1 85 ? 0.109 -6.572 3.978 1.00 68.56 85 GLY A C 1
ATOM 636 O O . GLY A 1 85 ? -0.418 -6.263 2.926 1.00 68.56 85 GLY A O 1
ATOM 637 N N . PRO A 1 86 ? 0.422 -7.844 4.229 1.00 70.19 86 PRO A N 1
ATOM 638 C CA . PRO A 1 86 ? -0.304 -8.919 3.576 1.00 70.19 86 PRO A CA 1
ATOM 639 C C . PRO A 1 86 ? -1.650 -9.119 4.295 1.00 70.19 86 PRO A C 1
ATOM 641 O O . PRO A 1 86 ? -1.697 -9.336 5.510 1.00 70.19 86 PRO A O 1
ATOM 644 N N . PHE A 1 87 ? -2.756 -9.022 3.572 1.00 77.69 87 PHE A N 1
ATOM 645 C CA . PHE A 1 87 ? -4.093 -9.420 4.009 1.00 77.69 87 PHE A CA 1
ATOM 646 C C . PHE A 1 87 ? -4.406 -10.813 3.475 1.00 77.69 87 PHE A C 1
ATOM 648 O O . PHE A 1 87 ? -4.021 -11.170 2.361 1.00 77.69 87 PHE A O 1
ATOM 655 N N . LYS A 1 88 ? -5.083 -11.613 4.304 1.00 70.56 88 LYS A N 1
ATOM 656 C CA . LYS A 1 88 ? -5.412 -13.004 3.985 1.00 70.56 88 LYS A CA 1
ATOM 657 C C . LYS A 1 88 ? -6.689 -13.108 3.150 1.00 70.56 88 LYS A C 1
ATOM 659 O O . LYS A 1 88 ? -6.873 -14.088 2.441 1.00 70.56 88 LYS A O 1
ATOM 664 N N . THR A 1 89 ? -7.560 -12.102 3.243 1.00 77.81 89 THR A N 1
ATOM 665 C CA . THR A 1 89 ? -8.844 -12.038 2.539 1.00 77.81 89 THR A CA 1
ATOM 666 C C . THR A 1 89 ? -9.122 -10.634 2.005 1.00 77.81 89 THR A C 1
ATOM 668 O O . THR A 1 89 ? -8.672 -9.633 2.568 1.00 77.81 89 THR A O 1
ATOM 671 N N . ASP A 1 90 ? -9.903 -10.557 0.927 1.00 78.56 90 ASP A N 1
ATOM 672 C CA . ASP A 1 90 ? -10.328 -9.284 0.334 1.00 78.56 90 ASP A CA 1
ATOM 673 C C . ASP A 1 90 ? -11.230 -8.497 1.295 1.00 78.56 90 ASP A C 1
ATOM 675 O O . ASP A 1 90 ? -11.109 -7.280 1.415 1.00 78.56 90 ASP A O 1
ATOM 679 N N . ALA A 1 91 ? -12.056 -9.203 2.072 1.00 82.94 91 ALA A N 1
ATOM 680 C CA . ALA A 1 91 ? -12.901 -8.609 3.099 1.00 82.94 91 ALA A CA 1
ATOM 681 C C . ALA A 1 91 ? -12.084 -7.873 4.176 1.00 82.94 91 ALA A C 1
ATOM 683 O O . ALA A 1 91 ? -12.424 -6.740 4.522 1.00 82.94 91 ALA A O 1
ATOM 684 N N . GLU A 1 92 ? -10.990 -8.464 4.676 1.00 80.81 92 GLU A N 1
ATOM 685 C CA . GLU A 1 92 ? -10.101 -7.775 5.621 1.00 80.81 92 GLU A CA 1
ATOM 686 C C . GLU A 1 92 ? -9.476 -6.524 4.997 1.00 80.81 92 GLU A C 1
ATOM 688 O O . GLU A 1 92 ? -9.449 -5.470 5.632 1.00 80.81 92 GLU A O 1
ATOM 693 N N . ALA A 1 93 ? -9.009 -6.620 3.750 1.00 83.75 93 ALA A N 1
ATOM 694 C CA . ALA A 1 93 ? -8.393 -5.502 3.046 1.00 83.75 93 ALA A CA 1
ATOM 695 C C . ALA A 1 93 ? -9.394 -4.358 2.804 1.00 83.75 93 ALA A C 1
ATOM 697 O O . ALA A 1 93 ? -9.088 -3.197 3.075 1.00 83.75 93 ALA A O 1
ATOM 698 N N . ARG A 1 94 ? -10.623 -4.670 2.377 1.00 84.69 94 ARG A N 1
ATOM 699 C CA . ARG A 1 94 ? -11.710 -3.691 2.208 1.00 84.69 94 ARG A CA 1
ATOM 700 C C . ARG A 1 94 ? -12.127 -3.061 3.531 1.00 84.69 94 ARG A C 1
ATOM 702 O O . ARG A 1 94 ? -12.318 -1.851 3.603 1.00 84.69 94 ARG A O 1
ATOM 709 N N . SER A 1 95 ? -12.249 -3.858 4.592 1.00 86.69 95 SER A N 1
ATOM 710 C CA . SER A 1 95 ? -12.580 -3.347 5.927 1.00 86.69 95 SER A CA 1
ATOM 711 C C . SER A 1 95 ? -11.500 -2.384 6.427 1.00 86.69 95 SER A C 1
ATOM 713 O O . SER A 1 95 ? -11.804 -1.305 6.936 1.00 86.69 95 SER A O 1
ATOM 715 N N . PHE A 1 96 ? -10.234 -2.714 6.170 1.00 84.19 96 PHE A N 1
ATOM 716 C CA . PHE A 1 96 ? -9.099 -1.848 6.457 1.00 84.19 96 PHE A CA 1
ATOM 717 C C . PHE A 1 96 ? -9.142 -0.544 5.649 1.00 84.19 96 PHE A C 1
ATOM 719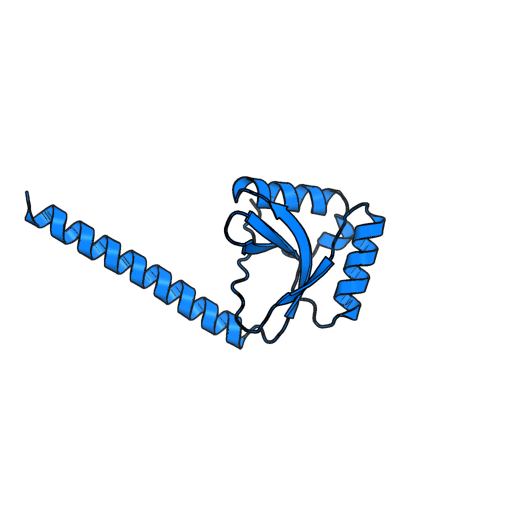 O O . PHE A 1 96 ? -8.996 0.532 6.224 1.00 84.19 96 PHE A O 1
ATOM 726 N N . VAL A 1 97 ? -9.418 -0.609 4.342 1.00 85.94 97 VAL A N 1
ATOM 727 C CA . VAL A 1 97 ? -9.634 0.578 3.496 1.00 85.94 97 VAL A CA 1
ATOM 728 C C . VAL A 1 97 ? -10.744 1.467 4.058 1.00 85.94 97 VAL A C 1
ATOM 730 O O . VAL A 1 97 ? -10.562 2.676 4.159 1.00 85.94 97 VAL A O 1
ATOM 733 N N . ASN A 1 98 ? -11.864 0.888 4.488 1.00 87.94 98 ASN A N 1
ATOM 734 C CA . ASN A 1 98 ? -12.968 1.646 5.077 1.00 87.94 98 ASN A CA 1
ATOM 735 C C . ASN A 1 98 ? -12.583 2.304 6.411 1.00 87.94 98 ASN A C 1
ATOM 737 O O . ASN A 1 98 ? -12.968 3.442 6.675 1.00 87.94 98 ASN A O 1
ATOM 741 N N . GLN A 1 99 ? -11.813 1.617 7.260 1.00 85.25 99 GLN A N 1
ATOM 742 C CA . GLN A 1 99 ? -11.283 2.203 8.496 1.00 85.25 99 GLN A CA 1
ATOM 743 C C . GLN A 1 99 ? -10.317 3.357 8.213 1.00 85.25 99 GLN A C 1
ATOM 745 O O . GLN A 1 99 ? -10.377 4.387 8.881 1.00 85.25 99 GLN A O 1
ATOM 750 N N . LEU A 1 100 ? -9.466 3.210 7.198 1.00 83.00 100 LEU A N 1
ATOM 751 C CA . LEU A 1 100 ? -8.583 4.275 6.736 1.00 83.00 100 LEU A CA 1
ATOM 752 C C . LEU A 1 100 ? -9.359 5.469 6.179 1.00 83.00 100 LEU A C 1
ATOM 754 O O . LEU A 1 100 ? -9.074 6.605 6.556 1.00 83.00 100 LEU A O 1
ATOM 758 N N . ALA A 1 101 ? -10.387 5.221 5.368 1.00 84.69 101 ALA A N 1
ATOM 759 C CA . ALA A 1 101 ? -11.241 6.264 4.815 1.00 84.69 101 ALA A CA 1
ATOM 760 C C . ALA A 1 101 ? -11.911 7.093 5.923 1.00 84.69 101 ALA A C 1
ATOM 762 O O . ALA A 1 101 ? -11.947 8.319 5.832 1.00 84.69 101 ALA A O 1
ATOM 763 N N . LYS A 1 102 ? -12.340 6.455 7.024 1.00 82.81 102 LYS A N 1
ATOM 764 C CA . LYS A 1 102 ? -12.860 7.150 8.220 1.00 82.81 102 LYS A CA 1
ATOM 765 C C . LYS A 1 102 ? -11.822 8.050 8.898 1.00 82.81 102 LYS A C 1
ATOM 767 O O . LYS A 1 102 ? -12.188 9.077 9.457 1.00 82.81 102 LYS A O 1
ATOM 772 N N . GLY A 1 103 ? -10.541 7.689 8.831 1.00 75.38 103 GLY A N 1
ATOM 773 C CA . GLY A 1 103 ? -9.420 8.520 9.286 1.00 75.38 103 GLY A CA 1
ATOM 774 C C . GLY A 1 103 ? -8.976 9.587 8.275 1.00 75.38 103 GLY A C 1
ATOM 775 O O . GLY A 1 103 ? -7.958 10.245 8.489 1.00 75.38 103 GLY A O 1
ATOM 776 N N . GLY A 1 104 ? -9.685 9.754 7.151 1.00 78.38 104 GLY A N 1
ATOM 777 C CA . GLY A 1 104 ? -9.310 10.695 6.090 1.00 78.38 104 GLY A CA 1
ATOM 778 C C . GLY A 1 104 ? -8.101 10.239 5.267 1.00 78.38 104 GLY A C 1
ATOM 779 O O . GLY A 1 104 ? -7.348 11.072 4.749 1.00 78.38 104 GLY A O 1
ATOM 780 N N . VAL A 1 105 ? -7.892 8.923 5.189 1.00 80.94 105 VAL A N 1
ATOM 781 C CA . VAL A 1 105 ? -6.880 8.267 4.363 1.00 80.94 105 VAL A CA 1
ATOM 782 C C . VAL A 1 105 ? -7.573 7.531 3.224 1.00 80.94 105 VAL A C 1
ATOM 784 O O . VAL A 1 105 ? -8.277 6.549 3.448 1.00 80.94 105 VAL A O 1
ATOM 787 N N . SER A 1 106 ? -7.317 7.959 1.992 1.00 82.06 106 SER A N 1
ATOM 788 C CA . SER A 1 106 ? -7.754 7.216 0.812 1.00 82.06 106 SER A CA 1
ATOM 789 C C . SER A 1 106 ? -6.833 6.028 0.589 1.00 82.06 106 SER A C 1
ATOM 791 O O . SER A 1 106 ? -5.643 6.194 0.321 1.00 82.06 106 SER A O 1
ATOM 793 N N . ALA A 1 107 ?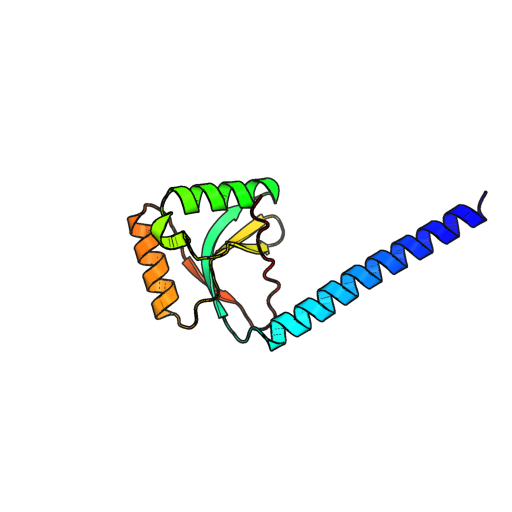 -7.395 4.834 0.691 1.00 84.81 107 ALA A N 1
ATOM 794 C CA . ALA A 1 107 ? -6.688 3.598 0.440 1.00 84.81 107 ALA A CA 1
ATOM 795 C C . ALA A 1 107 ? -7.469 2.714 -0.531 1.00 84.81 107 ALA A C 1
ATOM 797 O O . ALA A 1 107 ? -8.679 2.858 -0.672 1.00 84.81 107 ALA A O 1
ATOM 798 N N . PHE A 1 108 ? -6.777 1.800 -1.200 1.00 85.19 108 PHE A N 1
ATOM 799 C CA . PHE A 1 108 ? -7.349 0.930 -2.223 1.00 85.19 108 PHE A CA 1
ATOM 800 C C . PHE A 1 108 ? -6.847 -0.493 -2.038 1.00 85.19 108 PHE A C 1
ATOM 802 O O . PHE A 1 108 ? -5.680 -0.693 -1.713 1.00 85.19 108 PHE A O 1
ATOM 809 N N . THR A 1 109 ? -7.698 -1.492 -2.248 1.00 86.00 109 THR A N 1
ATOM 810 C CA . THR A 1 109 ? -7.250 -2.886 -2.253 1.00 86.00 109 THR A CA 1
ATOM 811 C C . THR A 1 109 ? -6.454 -3.167 -3.526 1.00 86.00 109 THR A C 1
ATOM 813 O O . THR A 1 109 ? -6.830 -2.756 -4.622 1.00 86.00 109 THR A O 1
ATOM 816 N N . PHE A 1 110 ? -5.318 -3.835 -3.372 1.00 81.88 110 PHE A N 1
ATOM 817 C CA . PHE A 1 110 ? -4.416 -4.215 -4.448 1.00 81.88 110 PHE A CA 1
ATOM 818 C C . PHE A 1 110 ? -4.026 -5.676 -4.264 1.00 81.88 110 PHE A C 1
ATOM 820 O O . PHE A 1 110 ? -3.313 -6.010 -3.325 1.00 81.88 110 PHE A O 1
ATOM 827 N N . THR A 1 111 ? -4.474 -6.558 -5.145 1.00 79.81 111 THR A N 1
ATOM 828 C CA . THR A 1 111 ? -4.029 -7.954 -5.136 1.00 79.81 111 THR A CA 1
ATOM 829 C C . THR A 1 111 ? -2.700 -8.036 -5.875 1.00 79.81 111 THR A C 1
ATOM 831 O O . THR A 1 111 ? -2.644 -7.663 -7.043 1.00 79.81 111 THR A O 1
ATOM 834 N N . SER A 1 112 ? -1.632 -8.479 -5.202 1.00 70.00 112 SER A N 1
ATOM 835 C CA . SER A 1 112 ? -0.365 -8.744 -5.885 1.00 70.00 112 SER A CA 1
ATOM 836 C C . SER A 1 112 ? -0.339 -10.174 -6.396 1.00 70.00 112 SER A C 1
ATOM 838 O O . SER A 1 112 ? -0.734 -11.109 -5.693 1.00 70.00 112 SER A O 1
ATOM 840 N N . GLU A 1 113 ? 0.199 -10.333 -7.597 1.00 63.62 113 GLU A N 1
ATOM 841 C CA . GLU A 1 113 ? 0.461 -11.643 -8.180 1.00 63.62 113 GLU A CA 1
ATOM 842 C C . GLU A 1 113 ? 1.548 -12.398 -7.392 1.00 63.62 113 GLU A C 1
ATOM 844 O O . GLU A 1 113 ? 2.364 -11.781 -6.684 1.00 63.62 113 GLU A O 1
ATOM 849 N N . PRO A 1 114 ? 1.560 -13.742 -7.467 1.00 57.41 114 PRO A N 1
ATOM 850 C CA . PRO A 1 114 ? 2.564 -14.545 -6.789 1.00 57.41 114 PRO A CA 1
ATOM 851 C C . PRO A 1 114 ? 3.949 -14.220 -7.363 1.00 57.41 114 PRO A C 1
ATOM 853 O O . PRO A 1 114 ? 4.198 -14.377 -8.555 1.00 57.41 114 PRO A O 1
ATOM 856 N N . GLY A 1 115 ? 4.860 -13.761 -6.502 1.00 53.31 115 GLY A N 1
ATOM 857 C CA . GLY A 1 115 ? 6.206 -13.337 -6.906 1.00 53.31 115 GLY A CA 1
ATOM 858 C C . GLY A 1 115 ? 6.341 -11.868 -7.308 1.00 53.31 115 GLY A C 1
ATOM 859 O O . GLY A 1 115 ? 7.402 -11.481 -7.783 1.00 53.31 115 GLY A O 1
ATOM 860 N N . GLN A 1 116 ? 5.318 -11.035 -7.092 1.00 62.62 116 GLN A N 1
ATOM 861 C CA . GLN A 1 116 ? 5.463 -9.595 -7.276 1.00 62.62 116 GLN A CA 1
ATOM 862 C C . GLN A 1 116 ? 6.491 -9.009 -6.290 1.00 62.62 116 GLN A C 1
ATOM 864 O O . GLN A 1 116 ? 6.384 -9.211 -5.077 1.00 62.62 116 GLN A O 1
ATOM 869 N N . SER A 1 117 ? 7.469 -8.266 -6.820 1.00 64.88 117 SER A N 1
ATOM 870 C CA . SER A 1 117 ? 8.548 -7.619 -6.065 1.00 64.88 117 SER A CA 1
ATOM 871 C C . SER A 1 117 ? 7.993 -6.509 -5.166 1.00 64.88 117 SER A C 1
ATOM 873 O O . SER A 1 117 ? 7.879 -5.344 -5.551 1.00 64.88 117 SER A O 1
ATOM 875 N N . VAL A 1 118 ? 7.601 -6.888 -3.953 1.00 70.44 118 VAL A N 1
ATOM 876 C CA . VAL A 1 118 ? 7.130 -5.973 -2.915 1.00 70.44 118 VAL A CA 1
ATOM 877 C C . VAL A 1 118 ? 8.218 -5.872 -1.852 1.00 70.44 118 VAL A C 1
ATOM 879 O O . VAL A 1 118 ? 8.435 -6.787 -1.058 1.00 70.44 118 VAL A O 1
ATOM 882 N N . THR A 1 119 ? 8.913 -4.741 -1.827 1.00 70.81 119 THR A N 1
ATOM 883 C CA . THR A 1 119 ? 10.015 -4.496 -0.895 1.00 70.81 119 THR A CA 1
ATOM 884 C C . THR A 1 119 ? 9.470 -3.910 0.399 1.00 70.81 119 THR A C 1
ATOM 886 O O . THR A 1 119 ? 8.587 -3.049 0.394 1.00 70.81 119 THR A O 1
ATOM 889 N N . ARG A 1 120 ? 9.973 -4.357 1.553 1.00 72.31 120 ARG A N 1
ATOM 890 C CA . ARG A 1 120 ? 9.574 -3.759 2.834 1.00 72.31 120 ARG A CA 1
ATOM 891 C C . ARG A 1 120 ? 10.086 -2.325 2.894 1.00 72.31 120 ARG A C 1
ATOM 893 O O . ARG A 1 120 ? 11.267 -2.080 2.675 1.00 72.31 120 ARG A O 1
ATOM 900 N N . LEU A 1 121 ? 9.206 -1.383 3.218 1.00 68.44 121 LEU A N 1
ATOM 901 C CA . LEU A 1 121 ? 9.574 0.024 3.299 1.00 68.44 121 LEU A CA 1
ATOM 902 C C . LEU A 1 121 ? 10.425 0.227 4.570 1.00 68.44 121 LEU A C 1
ATOM 904 O O . LEU A 1 121 ? 9.948 -0.102 5.664 1.00 68.44 121 LEU A O 1
ATOM 908 N N . PRO A 1 122 ? 11.682 0.704 4.467 1.00 57.09 122 PRO A N 1
ATOM 909 C CA . PRO A 1 122 ? 12.537 0.886 5.631 1.00 57.09 122 PRO A CA 1
ATOM 910 C C . PRO A 1 122 ? 11.955 1.997 6.506 1.00 57.09 122 PRO A C 1
ATOM 912 O O . PRO A 1 122 ? 11.919 3.169 6.132 1.00 57.09 122 PRO A O 1
ATOM 915 N N . ALA A 1 123 ? 11.459 1.621 7.682 1.00 50.03 123 ALA A N 1
ATOM 916 C CA . ALA A 1 123 ? 11.007 2.568 8.687 1.00 50.03 123 ALA A CA 1
ATOM 917 C C . ALA A 1 123 ? 12.242 3.205 9.341 1.00 50.03 123 ALA A C 1
ATOM 919 O O . ALA A 1 123 ? 12.780 2.651 10.296 1.00 50.03 123 ALA A O 1
ATOM 920 N N . LYS A 1 124 ? 12.718 4.327 8.794 1.00 38.31 124 LYS A N 1
ATOM 921 C CA . LYS A 1 124 ? 13.705 5.187 9.457 1.00 38.31 124 LYS A CA 1
ATOM 922 C C . LYS A 1 124 ? 13.013 6.363 10.137 1.00 38.31 124 LYS A C 1
ATOM 924 O O . LYS A 1 124 ? 12.051 6.929 9.562 1.00 38.31 124 LYS A O 1
#

pLDDT: mean 70.25, std 11.53, range [38.31, 87.94]